Protein AF-A0A9D3VXY5-F1 (afdb_monomer)

Solvent-accessible surface area (backbone atoms only — not comparable to full-atom values): 8780 Å² total; per-residue (Å²): 130,83,57,68,67,58,54,55,49,62,73,69,48,65,95,80,71,69,76,75,46,71,69,52,44,50,51,54,49,51,54,51,51,53,51,51,44,49,52,49,48,66,72,52,64,90,58,60,29,30,44,38,46,46,80,48,68,49,99,87,70,48,41,32,39,38,38,30,45,35,34,65,46,98,86,69,46,81,43,78,40,85,63,51,74,41,82,38,99,53,82,46,25,65,56,49,49,52,49,54,51,48,57,38,49,76,71,70,49,62,67,78,35,35,49,23,36,26,36,52,90,50,81,43,35,76,25,82,76,78,8,30,45,36,51,50,30,72,80,17,85,52,28,44,80,43,82,43,69,88,73,68,124

pLDDT: mean 85.98, std 11.28, range [43.97, 95.81]

InterPro domains:
  IPR025398 ZMYM1-like, RNase-like domain [PF14291] (6-131)

Nearest PDB structures (foldseek):
  8wwc-assembly1_C  TM=3.752E-01  e=7.326E-04  synthetic construct
  4ld0-assembly1_A  TM=5.059E-01  e=2.644E-02  Thermus thermophilus HB8
  8vaj-assembly1_A  TM=3.649E-01  e=6.061E-03  Homo sapiens
  4kre-assembly1_A  TM=4.168E-01  e=3.882E-02  Homo sapiens
  5t7b-assembly1_A  TM=3.994E-01  e=7.365E-02  Homo sapiens

Sequence (153 aa):
SYDEKVEDVLKSAPQNASYTTSAIQKEILQIYASRVCNVICEEFGDRKFNIIVDEARDESKEEQMAIILRFVDKQGHVKERFFDIVHVKDTASLTLNNMIFNVLLQHSFDIQNIRSQGYDGASNMP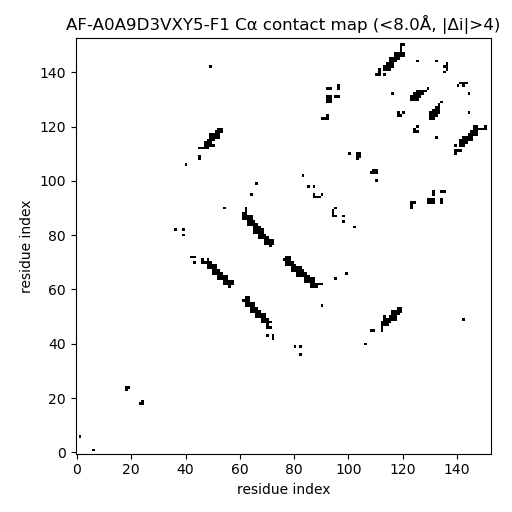GEFNGLQALILNDCRYAYYVHYFAHRL

Structure (mmCIF, N/CA/C/O backbone):
data_AF-A0A9D3VXY5-F1
#
_entry.id   AF-A0A9D3VXY5-F1
#
loop_
_atom_site.group_PDB
_atom_site.id
_atom_site.type_symbol
_atom_site.label_atom_id
_atom_site.label_alt_id
_atom_site.label_comp_id
_atom_site.label_asym_id
_atom_site.label_entity_id
_atom_site.label_seq_id
_atom_site.pdbx_PDB_ins_code
_atom_site.Cartn_x
_atom_site.Cartn_y
_atom_site.Cartn_z
_atom_site.occupancy
_atom_site.B_iso_or_equiv
_atom_site.auth_seq_id
_atom_site.auth_comp_id
_atom_site.auth_asym_id
_atom_site.auth_atom_id
_atom_site.pdbx_PDB_model_num
ATOM 1 N N . SER A 1 1 ? -3.444 -16.837 -27.073 1.00 46.50 1 SER A N 1
ATOM 2 C CA . SER A 1 1 ? -3.400 -15.880 -28.188 1.00 46.50 1 SER A CA 1
ATOM 3 C C . SER A 1 1 ? -2.131 -15.082 -28.020 1.00 46.50 1 SER A C 1
ATOM 5 O O . SER A 1 1 ? -2.059 -14.319 -27.066 1.00 46.50 1 SER A O 1
ATOM 7 N N . TYR A 1 2 ? -1.099 -15.348 -28.819 1.00 52.25 2 TYR A N 1
ATOM 8 C CA . TYR A 1 2 ? 0.025 -14.415 -28.904 1.00 52.25 2 TYR A CA 1
ATOM 9 C C . TYR A 1 2 ? -0.507 -13.152 -29.591 1.00 52.25 2 TYR A C 1
ATOM 11 O O . TYR A 1 2 ? -1.301 -13.253 -30.524 1.00 52.25 2 TYR A O 1
ATOM 19 N N . ASP A 1 3 ? -0.201 -11.989 -29.031 1.00 77.69 3 ASP A N 1
ATOM 20 C CA . ASP A 1 3 ? -0.673 -10.695 -29.522 1.00 77.69 3 ASP A CA 1
ATOM 21 C C . ASP A 1 3 ? -0.038 -10.434 -30.899 1.00 77.69 3 ASP A C 1
ATOM 23 O O . ASP A 1 3 ? 1.188 -10.376 -30.997 1.00 77.69 3 ASP A O 1
ATOM 27 N N . GLU A 1 4 ? -0.845 -10.315 -31.962 1.00 75.56 4 GLU A N 1
ATOM 28 C CA . GLU A 1 4 ? -0.371 -10.084 -33.343 1.00 75.56 4 GLU A CA 1
ATOM 29 C C . GLU A 1 4 ? 0.584 -8.882 -33.420 1.00 75.56 4 GLU A C 1
ATOM 31 O O . GLU A 1 4 ? 1.552 -8.888 -34.179 1.00 75.56 4 GLU A O 1
ATOM 36 N N . LYS A 1 5 ? 0.392 -7.886 -32.543 1.00 74.50 5 LYS A N 1
ATOM 37 C CA . LYS A 1 5 ? 1.274 -6.718 -32.446 1.00 74.50 5 LYS A CA 1
ATOM 38 C C . LYS A 1 5 ? 2.676 -7.070 -31.962 1.00 74.50 5 LYS A C 1
ATOM 40 O O . LYS A 1 5 ? 3.642 -6.460 -32.407 1.00 74.50 5 LYS A O 1
ATOM 45 N N . VAL A 1 6 ? 2.807 -8.034 -31.050 1.00 76.94 6 VAL A N 1
ATOM 46 C CA . VAL A 1 6 ? 4.117 -8.492 -30.563 1.00 76.94 6 VAL A CA 1
ATOM 47 C C . VAL A 1 6 ? 4.850 -9.230 -31.676 1.00 76.94 6 VAL A C 1
ATOM 49 O O . VAL A 1 6 ? 6.053 -9.049 -31.842 1.00 76.94 6 VAL A O 1
ATOM 52 N N . GLU A 1 7 ? 4.131 -10.014 -32.477 1.00 77.25 7 GLU A N 1
ATOM 53 C CA . GLU A 1 7 ? 4.716 -10.726 -33.610 1.00 77.25 7 GLU A CA 1
ATOM 54 C C . GLU A 1 7 ? 5.240 -9.761 -34.687 1.00 77.25 7 GLU A C 1
ATOM 56 O O . GLU A 1 7 ? 6.356 -9.931 -35.180 1.00 77.25 7 GLU A O 1
ATOM 61 N N . ASP A 1 8 ? 4.491 -8.703 -34.998 1.00 82.12 8 ASP A N 1
ATOM 62 C CA . ASP A 1 8 ? 4.906 -7.676 -35.960 1.00 82.12 8 ASP A CA 1
ATOM 63 C C . ASP A 1 8 ? 6.090 -6.830 -35.464 1.00 82.12 8 ASP A C 1
ATOM 65 O O . ASP A 1 8 ? 6.998 -6.500 -36.237 1.00 82.12 8 ASP A O 1
ATOM 69 N N . VAL A 1 9 ? 6.140 -6.522 -34.164 1.00 76.88 9 VAL A N 1
ATOM 70 C CA . VAL A 1 9 ? 7.298 -5.855 -33.546 1.00 76.88 9 VAL A CA 1
ATOM 71 C C . VAL A 1 9 ? 8.533 -6.757 -33.597 1.00 76.88 9 VAL A C 1
ATOM 73 O O . VAL A 1 9 ? 9.612 -6.293 -33.951 1.00 76.88 9 VAL A O 1
ATOM 76 N N . LEU A 1 10 ? 8.394 -8.058 -33.324 1.00 74.56 10 LEU A N 1
ATOM 77 C CA . LEU A 1 10 ? 9.511 -9.006 -33.405 1.00 74.56 10 LEU A CA 1
ATOM 78 C C . LEU A 1 10 ? 10.020 -9.201 -34.840 1.00 74.56 10 LEU A C 1
ATOM 80 O O . LEU A 1 10 ? 11.221 -9.371 -35.037 1.00 74.56 10 LEU A O 1
ATOM 84 N N . LYS A 1 11 ? 9.138 -9.137 -35.846 1.00 80.62 11 LYS A N 1
ATOM 85 C CA . LYS A 1 11 ? 9.520 -9.195 -37.269 1.00 80.62 11 LYS A CA 1
ATOM 86 C C . LYS A 1 11 ? 10.271 -7.947 -37.740 1.00 80.62 11 LYS A C 1
ATOM 88 O O . LYS A 1 11 ? 11.067 -8.041 -38.671 1.00 80.62 11 LYS A O 1
ATOM 93 N N . SER A 1 12 ? 9.998 -6.791 -37.134 1.00 81.69 12 SER A N 1
ATOM 94 C CA . SER A 1 12 ? 10.578 -5.495 -37.516 1.00 81.69 12 SER A CA 1
ATOM 95 C C . SER A 1 12 ? 11.772 -5.066 -36.654 1.00 81.69 12 SER A C 1
ATOM 97 O O . SER A 1 12 ? 12.518 -4.168 -37.051 1.00 81.69 12 SER A O 1
ATOM 99 N N . ALA A 1 13 ? 11.989 -5.707 -35.503 1.00 77.00 13 ALA A N 1
ATOM 100 C CA . ALA A 1 13 ? 13.109 -5.422 -34.618 1.00 77.00 13 ALA A CA 1
ATOM 101 C C . ALA A 1 13 ? 14.462 -5.845 -35.235 1.00 77.00 13 ALA A C 1
ATOM 103 O O . ALA A 1 13 ? 14.552 -6.881 -35.902 1.00 77.00 13 ALA A O 1
ATOM 104 N N . PRO A 1 14 ? 15.551 -5.092 -34.987 1.00 77.81 14 PRO A N 1
ATOM 105 C CA . PRO A 1 14 ? 16.896 -5.522 -35.356 1.00 77.81 14 PRO A CA 1
ATOM 106 C C . PRO A 1 14 ? 17.204 -6.879 -34.714 1.00 77.81 14 PRO A C 1
ATOM 108 O O . PRO A 1 14 ? 17.061 -7.032 -33.502 1.00 77.81 14 PRO A O 1
ATOM 111 N N . GLN A 1 15 ? 17.671 -7.857 -35.495 1.00 74.00 15 GLN A N 1
ATOM 112 C CA . GLN A 1 15 ? 17.955 -9.217 -35.000 1.00 74.00 15 GLN A CA 1
ATOM 113 C C . GLN A 1 15 ? 19.001 -9.264 -33.865 1.00 74.00 15 GLN A C 1
ATOM 115 O O . GLN A 1 15 ? 19.132 -10.276 -33.184 1.00 74.00 15 GLN A O 1
ATOM 120 N N . ASN A 1 16 ? 19.746 -8.175 -33.656 1.00 77.38 16 ASN A N 1
ATOM 121 C CA . ASN A 1 16 ? 20.749 -7.996 -32.609 1.00 77.38 16 ASN A CA 1
ATOM 122 C C . ASN A 1 16 ? 20.284 -7.111 -31.432 1.00 77.38 16 ASN A C 1
ATOM 124 O O . ASN A 1 16 ? 21.109 -6.757 -30.590 1.00 77.38 16 ASN A O 1
ATOM 128 N N . ALA A 1 17 ? 19.009 -6.716 -31.365 1.00 72.44 17 ALA A N 1
ATOM 129 C CA . ALA A 1 17 ? 18.491 -5.916 -30.259 1.00 72.44 17 ALA A CA 1
ATOM 130 C C . ALA A 1 17 ? 18.494 -6.729 -28.952 1.00 72.44 17 ALA A C 1
ATOM 132 O O . ALA A 1 17 ? 17.741 -7.692 -28.803 1.00 72.44 17 ALA A O 1
ATOM 133 N N . SER A 1 18 ? 19.325 -6.332 -27.982 1.00 71.44 18 SER A N 1
ATOM 134 C CA . SER A 1 18 ? 19.309 -6.903 -26.636 1.00 71.44 18 SER A CA 1
ATOM 135 C C . SER A 1 18 ? 18.592 -5.958 -25.667 1.00 71.44 18 SER A C 1
ATOM 137 O O . SER A 1 18 ? 19.091 -4.906 -25.273 1.00 71.44 18 SER A O 1
ATOM 139 N N . TYR A 1 19 ? 17.392 -6.346 -25.236 1.00 80.19 19 TYR A N 1
ATOM 140 C CA . TYR A 1 19 ? 16.603 -5.638 -24.214 1.00 80.19 19 TYR A CA 1
ATOM 141 C C . TYR A 1 19 ? 17.137 -5.892 -22.789 1.00 80.19 19 TYR A C 1
ATOM 143 O O . TYR A 1 19 ? 16.387 -5.977 -21.821 1.00 80.19 19 TYR A O 1
ATOM 151 N N . THR A 1 20 ? 18.450 -6.086 -22.660 1.00 86.06 20 THR A N 1
ATOM 152 C CA . THR A 1 20 ? 19.115 -6.578 -21.445 1.00 86.06 20 THR A CA 1
ATOM 153 C C . THR A 1 20 ? 19.843 -5.483 -20.678 1.00 86.06 20 THR A C 1
ATOM 155 O O . THR A 1 20 ? 20.472 -5.760 -19.661 1.00 86.06 20 THR A O 1
ATOM 158 N N . THR A 1 21 ? 19.815 -4.239 -21.160 1.00 90.75 21 THR A N 1
ATOM 159 C CA . THR A 1 21 ? 20.391 -3.120 -20.411 1.00 90.75 21 THR A CA 1
ATOM 160 C C . THR A 1 21 ? 19.532 -2.826 -19.182 1.00 90.75 21 THR A C 1
ATOM 162 O O . THR A 1 21 ? 18.309 -2.976 -19.212 1.00 90.75 21 THR A O 1
ATOM 165 N N . SER A 1 22 ? 20.161 -2.363 -18.099 1.00 91.31 22 SER A N 1
ATOM 166 C CA . SER A 1 22 ? 19.444 -2.053 -16.853 1.00 91.31 22 SER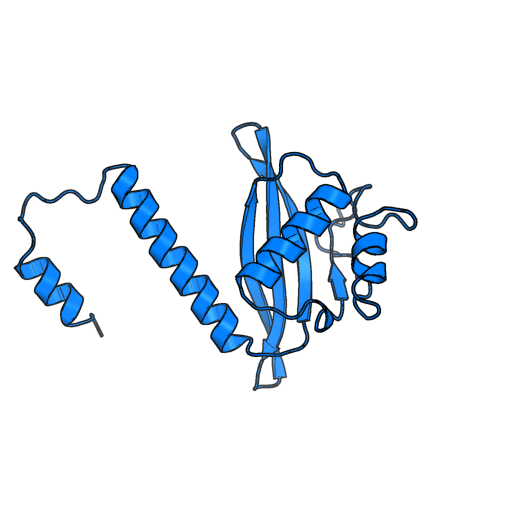 A CA 1
ATOM 167 C C . SER A 1 22 ? 18.314 -1.037 -17.061 1.00 91.31 22 SER A C 1
ATOM 169 O O . SER A 1 22 ? 17.255 -1.171 -16.457 1.00 91.31 22 SER A O 1
ATOM 171 N N . ALA A 1 23 ? 18.514 -0.045 -17.934 1.00 92.31 23 ALA A N 1
ATOM 172 C CA . ALA A 1 23 ? 17.498 0.961 -18.236 1.00 92.31 23 ALA A CA 1
ATOM 173 C C . ALA A 1 23 ? 16.247 0.338 -18.875 1.00 92.31 23 ALA A C 1
ATOM 175 O O . ALA A 1 23 ? 15.144 0.546 -18.379 1.00 92.31 23 ALA A O 1
ATOM 176 N N . ILE A 1 24 ? 16.432 -0.488 -19.909 1.00 90.00 24 ILE A N 1
ATOM 177 C CA . ILE A 1 24 ? 15.327 -1.146 -20.619 1.00 90.00 24 ILE A CA 1
ATOM 178 C C . ILE A 1 24 ? 14.601 -2.133 -19.699 1.00 90.00 24 ILE A C 1
ATOM 180 O O . ILE A 1 24 ? 13.375 -2.172 -19.672 1.00 90.00 24 ILE A O 1
ATOM 184 N N . GLN A 1 25 ? 15.335 -2.913 -18.902 1.00 91.19 25 GLN A N 1
ATOM 185 C CA . GLN A 1 25 ? 14.718 -3.859 -17.968 1.00 91.19 25 GLN A CA 1
ATOM 186 C C . GLN A 1 25 ? 13.875 -3.154 -16.901 1.00 91.19 25 GLN A C 1
ATOM 188 O O . GLN A 1 25 ? 12.790 -3.631 -16.569 1.00 91.19 25 GLN A O 1
ATOM 193 N N . LYS A 1 26 ? 14.340 -2.006 -16.391 1.00 92.00 26 LYS A N 1
ATOM 194 C CA . LYS A 1 26 ? 13.571 -1.183 -15.448 1.00 92.00 26 LYS A CA 1
ATOM 195 C C . LYS A 1 26 ? 12.311 -0.612 -16.091 1.00 92.00 26 LYS A C 1
ATOM 197 O O . LYS A 1 26 ? 11.260 -0.652 -15.463 1.00 92.00 26 LYS A O 1
ATOM 202 N N . GLU A 1 27 ? 12.395 -0.134 -17.328 1.00 93.50 27 GLU A N 1
ATOM 203 C CA . GLU A 1 27 ? 11.233 0.365 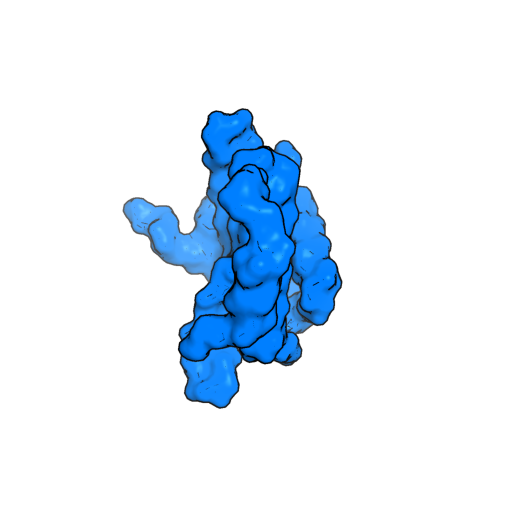-18.071 1.00 93.50 27 GLU A CA 1
ATOM 204 C C . GLU A 1 27 ? 10.191 -0.741 -18.291 1.00 93.50 27 GLU A C 1
ATOM 206 O O . GLU A 1 27 ? 9.015 -0.565 -17.976 1.00 93.50 27 GLU A O 1
ATOM 211 N N . ILE A 1 28 ? 10.624 -1.921 -18.743 1.00 91.44 28 ILE A N 1
ATOM 212 C CA . ILE A 1 28 ? 9.745 -3.085 -18.910 1.00 91.44 28 ILE A CA 1
ATOM 213 C C . ILE A 1 28 ? 9.079 -3.449 -17.578 1.00 91.44 28 ILE A C 1
ATOM 215 O O . ILE A 1 28 ? 7.867 -3.665 -17.533 1.00 91.44 28 ILE A O 1
ATOM 219 N N . LEU A 1 29 ? 9.847 -3.485 -16.485 1.00 90.88 29 LEU A N 1
ATOM 220 C CA . LEU A 1 29 ? 9.317 -3.776 -15.156 1.00 90.88 29 LEU A CA 1
ATOM 221 C C . LEU A 1 29 ? 8.268 -2.742 -14.723 1.00 90.88 29 LEU A C 1
ATOM 223 O O . LEU A 1 29 ? 7.221 -3.128 -14.212 1.00 90.88 29 LEU A O 1
ATOM 227 N N . GLN A 1 30 ? 8.507 -1.453 -14.974 1.00 91.00 30 GLN A N 1
ATOM 228 C CA . GLN A 1 30 ? 7.549 -0.381 -14.683 1.00 91.00 30 GLN A CA 1
ATOM 229 C C . GLN A 1 30 ? 6.255 -0.527 -15.491 1.00 91.00 30 GLN A C 1
ATOM 231 O O . GLN A 1 30 ? 5.169 -0.351 -14.938 1.00 91.00 30 GLN A O 1
ATOM 236 N N . ILE A 1 31 ? 6.346 -0.899 -16.771 1.00 92.75 31 ILE A N 1
ATOM 237 C CA . ILE A 1 31 ? 5.171 -1.162 -17.616 1.00 92.75 31 ILE A CA 1
ATOM 238 C C . ILE A 1 31 ? 4.359 -2.331 -17.047 1.00 92.75 31 ILE A C 1
ATOM 240 O O . ILE A 1 31 ? 3.137 -2.226 -16.920 1.00 92.75 31 ILE A O 1
ATOM 244 N N . TYR A 1 32 ? 5.020 -3.428 -16.666 1.00 91.62 32 TYR A N 1
ATOM 245 C CA . TYR A 1 32 ? 4.342 -4.571 -16.053 1.00 91.62 32 TYR A CA 1
ATOM 246 C C . TYR A 1 32 ? 3.710 -4.214 -14.709 1.00 91.62 32 TYR A C 1
ATOM 248 O O . TYR A 1 32 ? 2.543 -4.539 -14.500 1.00 91.62 32 TYR A O 1
ATOM 256 N N . ALA A 1 33 ? 4.435 -3.516 -13.832 1.00 89.81 33 ALA A N 1
ATOM 257 C CA . ALA A 1 33 ? 3.921 -3.068 -12.542 1.00 89.81 33 ALA A CA 1
ATOM 258 C C . ALA A 1 33 ? 2.672 -2.195 -12.725 1.00 89.81 33 ALA A C 1
ATOM 260 O O . ALA A 1 33 ? 1.614 -2.511 -12.189 1.00 89.81 33 ALA A O 1
ATOM 261 N N . SER A 1 34 ? 2.745 -1.179 -13.594 1.00 90.50 34 SER A N 1
ATOM 262 C CA . SER A 1 34 ? 1.598 -0.328 -13.927 1.00 90.50 34 SER A CA 1
ATOM 263 C C . SER A 1 34 ? 0.419 -1.139 -14.469 1.00 90.50 34 SER A C 1
ATOM 265 O O . SER A 1 34 ? -0.726 -0.922 -14.068 1.00 90.50 34 SER A O 1
ATOM 267 N N . ARG A 1 35 ? 0.673 -2.119 -15.348 1.00 92.50 35 ARG A N 1
ATOM 268 C CA . ARG A 1 35 ? -0.385 -2.969 -15.902 1.00 92.50 35 ARG A CA 1
ATOM 269 C C . ARG A 1 35 ? -1.051 -3.830 -14.832 1.00 92.50 35 ARG A C 1
ATOM 271 O O . ARG A 1 35 ? -2.274 -3.941 -14.850 1.00 92.50 35 ARG A O 1
ATOM 278 N N . VAL A 1 36 ? -0.276 -4.415 -13.922 1.00 91.88 36 VAL A N 1
ATOM 279 C CA . VAL A 1 36 ? -0.796 -5.203 -12.797 1.00 91.88 36 VAL A CA 1
ATOM 280 C C . VAL A 1 36 ? -1.646 -4.324 -11.882 1.00 91.88 36 VAL A C 1
ATOM 282 O O . VAL A 1 36 ? -2.789 -4.690 -11.609 1.00 91.88 36 VAL A O 1
ATOM 285 N N . CYS A 1 37 ? -1.155 -3.143 -11.493 1.00 91.12 37 CYS A N 1
ATOM 286 C CA . CYS A 1 37 ? -1.918 -2.206 -10.666 1.00 91.12 37 CYS A CA 1
ATOM 287 C C . CYS A 1 37 ? -3.233 -1.803 -11.339 1.00 91.12 37 CYS A C 1
ATOM 289 O O . CYS A 1 37 ? -4.280 -1.857 -10.704 1.00 91.12 37 CYS A O 1
ATOM 291 N N . ASN A 1 38 ? -3.216 -1.491 -12.639 1.00 91.75 38 ASN A N 1
ATOM 292 C CA . ASN A 1 38 ? -4.430 -1.141 -13.380 1.00 91.75 38 ASN A CA 1
ATOM 293 C C . ASN A 1 38 ? -5.456 -2.282 -13.389 1.00 91.75 38 ASN A C 1
ATOM 295 O O . ASN A 1 38 ? -6.636 -2.038 -13.160 1.00 91.75 38 ASN A O 1
ATOM 299 N N . VAL A 1 39 ? -5.017 -3.530 -13.592 1.00 92.88 39 VAL A N 1
ATOM 300 C CA . VAL A 1 39 ? -5.910 -4.700 -13.528 1.00 92.88 39 VAL A CA 1
ATOM 301 C C . VAL A 1 39 ? -6.505 -4.864 -12.127 1.00 92.88 39 VAL A C 1
ATOM 303 O O . VAL A 1 39 ? -7.693 -5.155 -12.001 1.00 92.88 39 VAL A O 1
ATOM 306 N N . ILE A 1 40 ? -5.712 -4.642 -11.073 1.00 92.38 40 ILE A N 1
ATOM 307 C CA . ILE A 1 40 ? -6.206 -4.669 -9.691 1.00 92.38 40 ILE A CA 1
ATOM 308 C C . ILE A 1 40 ? -7.238 -3.558 -9.469 1.00 92.38 40 ILE A C 1
ATOM 310 O O . ILE A 1 40 ? -8.304 -3.838 -8.925 1.00 92.38 40 ILE A O 1
ATOM 314 N N . CYS A 1 41 ? -6.972 -2.329 -9.922 1.00 91.25 41 CYS A N 1
ATOM 315 C CA . CYS A 1 41 ? -7.911 -1.209 -9.822 1.00 91.25 41 CYS A CA 1
ATOM 316 C C . CYS A 1 41 ? -9.218 -1.481 -10.585 1.00 91.25 41 CYS A C 1
ATOM 318 O O . CYS A 1 41 ? -10.297 -1.204 -10.069 1.00 91.25 41 CYS A O 1
ATOM 320 N N . GLU A 1 42 ? -9.150 -2.065 -11.785 1.00 91.00 42 GLU A N 1
ATOM 321 C CA . GLU A 1 42 ? -10.326 -2.455 -12.577 1.00 91.00 42 GLU A CA 1
ATOM 322 C C . GLU A 1 42 ? -11.147 -3.562 -11.888 1.00 91.00 42 GLU A C 1
ATOM 324 O O . GLU A 1 42 ? -12.382 -3.503 -11.854 1.00 91.00 42 GLU A O 1
ATOM 329 N N . GLU A 1 43 ? -10.481 -4.569 -11.312 1.00 90.25 43 GLU A N 1
ATOM 330 C CA . GLU A 1 43 ? -11.126 -5.628 -10.525 1.00 90.25 43 GLU A CA 1
ATOM 331 C C . GLU A 1 43 ? -11.808 -5.038 -9.280 1.00 90.25 43 GLU A C 1
ATOM 333 O O . GLU A 1 43 ? -12.969 -5.355 -8.979 1.00 90.25 43 GLU A O 1
ATOM 338 N N . PHE A 1 44 ? -11.104 -4.137 -8.595 1.00 86.69 44 PHE A N 1
ATOM 339 C CA . PHE A 1 44 ? -11.515 -3.493 -7.357 1.00 86.69 44 PHE A CA 1
ATOM 340 C C . PHE A 1 44 ? -12.652 -2.477 -7.535 1.00 86.69 44 PHE A C 1
ATOM 342 O O . PHE A 1 44 ? -13.592 -2.499 -6.737 1.00 86.69 44 PHE A O 1
ATOM 349 N N . GLY A 1 45 ? -12.640 -1.648 -8.579 1.00 87.00 45 GLY A N 1
ATOM 350 C CA . GLY A 1 45 ? -13.638 -0.602 -8.814 1.00 87.00 45 GLY A CA 1
ATOM 351 C C . GLY A 1 45 ? -13.675 0.451 -7.700 1.00 87.00 45 GLY A C 1
ATOM 352 O O . GLY A 1 45 ? -12.675 1.095 -7.429 1.00 87.00 45 GLY A O 1
ATOM 353 N N . ASP A 1 46 ? -14.835 0.621 -7.062 1.00 87.19 46 ASP A N 1
ATOM 354 C CA . ASP A 1 46 ? -15.048 1.574 -5.955 1.00 87.19 46 ASP A CA 1
ATOM 355 C C . ASP A 1 46 ? -15.555 0.850 -4.693 1.00 87.19 46 ASP A C 1
ATOM 357 O O . ASP A 1 46 ? -16.549 1.201 -4.054 1.00 87.19 46 ASP A O 1
ATOM 361 N N . ARG A 1 47 ? -14.954 -0.310 -4.411 1.00 91.50 47 ARG A N 1
ATOM 362 C CA . ARG A 1 47 ? -15.394 -1.191 -3.326 1.00 91.50 47 ARG A CA 1
ATOM 363 C C . ARG A 1 47 ? -14.844 -0.738 -1.983 1.00 91.50 47 ARG A C 1
ATOM 365 O O . ARG A 1 47 ? -13.900 0.024 -1.867 1.00 91.50 47 ARG A O 1
ATOM 372 N N . LYS A 1 48 ? -15.422 -1.285 -0.923 1.00 94.94 48 LYS A N 1
ATOM 373 C CA . LYS A 1 48 ? -14.853 -1.196 0.421 1.00 94.94 48 LYS A CA 1
ATOM 374 C C . LYS A 1 48 ? -13.762 -2.252 0.588 1.00 94.94 48 LYS A C 1
ATOM 376 O O . LYS A 1 48 ? -13.931 -3.371 0.100 1.00 94.94 48 LYS A O 1
ATOM 381 N N . PHE A 1 49 ? -12.682 -1.922 1.289 1.00 95.44 49 PHE A N 1
ATOM 382 C CA . PHE A 1 49 ? -11.526 -2.814 1.419 1.00 95.44 49 PHE A CA 1
ATOM 383 C C . PHE A 1 49 ? -10.852 -2.747 2.782 1.00 95.44 49 PHE A C 1
ATOM 385 O O . PHE A 1 49 ? -11.028 -1.808 3.552 1.00 95.44 49 PHE A O 1
ATOM 392 N N . ASN A 1 50 ? -10.069 -3.780 3.056 1.00 95.12 50 ASN A N 1
ATOM 393 C CA . ASN A 1 50 ? -9.091 -3.838 4.121 1.00 95.12 50 ASN A CA 1
ATOM 394 C C . ASN A 1 50 ? -7.695 -3.603 3.538 1.00 95.12 50 ASN A C 1
ATOM 396 O O . ASN A 1 50 ? -7.375 -4.168 2.488 1.00 95.12 50 ASN A O 1
ATOM 400 N N . ILE A 1 51 ? -6.869 -2.837 4.242 1.00 95.38 51 ILE A N 1
ATOM 401 C CA . ILE A 1 51 ? -5.436 -2.748 3.954 1.00 95.38 51 ILE A CA 1
ATOM 402 C C . ILE A 1 51 ? -4.683 -3.721 4.859 1.00 95.38 51 ILE A C 1
ATOM 404 O O . ILE A 1 51 ? -4.995 -3.843 6.043 1.00 95.38 51 ILE A O 1
ATOM 408 N N . ILE A 1 52 ? -3.720 -4.440 4.297 1.00 93.62 52 ILE A N 1
ATOM 409 C CA . ILE A 1 52 ? -2.742 -5.217 5.056 1.00 93.62 52 ILE A CA 1
ATOM 410 C C . ILE A 1 52 ? -1.383 -4.638 4.706 1.00 93.62 52 ILE A C 1
ATOM 412 O O . ILE A 1 52 ? -1.076 -4.482 3.523 1.00 93.62 52 ILE A O 1
ATOM 416 N N . VAL A 1 53 ? -0.612 -4.288 5.725 1.00 91.88 53 VAL A N 1
ATOM 417 C CA . VAL A 1 53 ? 0.701 -3.677 5.552 1.00 91.88 53 VAL A CA 1
ATOM 418 C C . VAL A 1 53 ? 1.725 -4.495 6.314 1.00 91.88 53 VAL A C 1
ATOM 420 O O . VAL A 1 53 ? 1.483 -4.865 7.463 1.00 91.88 53 VAL A O 1
ATOM 423 N N . ASP A 1 54 ? 2.835 -4.777 5.644 1.00 89.50 54 ASP A N 1
ATOM 424 C CA . ASP A 1 54 ? 3.966 -5.513 6.197 1.00 89.50 54 ASP A CA 1
ATOM 425 C C . ASP A 1 54 ? 5.252 -4.720 5.970 1.00 89.50 54 ASP A C 1
ATOM 427 O O . ASP A 1 54 ? 5.449 -4.132 4.900 1.00 89.50 54 ASP A O 1
ATOM 431 N N . GLU A 1 55 ? 6.105 -4.686 6.986 1.00 89.19 55 GLU A N 1
ATOM 432 C CA . GLU A 1 55 ? 7.388 -3.992 6.959 1.00 89.19 55 GLU A CA 1
ATOM 433 C C . GLU A 1 55 ? 8.509 -5.017 6.830 1.00 89.19 55 GLU A C 1
ATOM 435 O O . GLU A 1 55 ? 8.561 -6.016 7.545 1.00 89.19 55 GLU A O 1
ATOM 440 N N . ALA A 1 56 ? 9.445 -4.758 5.928 1.00 86.06 56 ALA A N 1
ATOM 441 C CA . ALA A 1 56 ? 10.615 -5.598 5.755 1.00 86.06 56 ALA A CA 1
ATOM 442 C C . ALA A 1 56 ? 11.838 -4.741 5.465 1.00 86.06 56 ALA A C 1
ATOM 444 O O . ALA A 1 56 ? 11.740 -3.610 4.999 1.00 86.06 56 ALA A O 1
ATOM 445 N N . ARG A 1 57 ? 13.012 -5.320 5.695 1.00 85.94 57 ARG A N 1
ATOM 446 C CA . ARG A 1 57 ? 14.285 -4.690 5.373 1.00 85.94 57 ARG A CA 1
ATOM 447 C C . ARG A 1 57 ? 14.938 -5.424 4.214 1.00 85.94 57 ARG A C 1
ATOM 449 O O . ARG A 1 57 ? 15.043 -6.650 4.252 1.00 85.94 57 ARG A O 1
ATOM 456 N N . ASP A 1 58 ? 15.370 -4.690 3.197 1.00 83.44 58 ASP A N 1
ATOM 457 C CA . ASP A 1 58 ? 15.982 -5.284 2.010 1.00 83.44 58 ASP A CA 1
ATOM 458 C 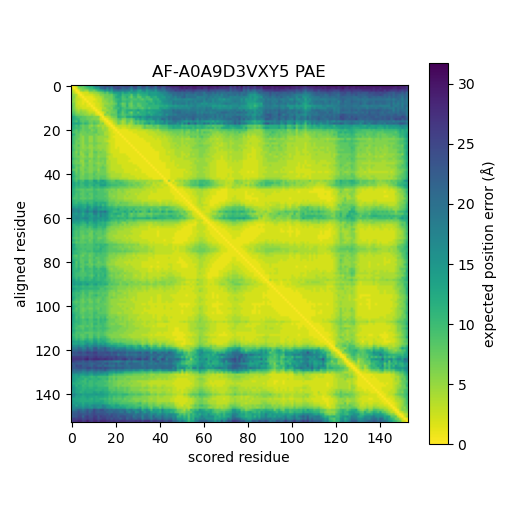C . ASP A 1 58 ? 17.469 -5.643 2.209 1.00 83.44 58 ASP A C 1
ATOM 460 O O . ASP A 1 58 ? 18.071 -5.391 3.259 1.00 83.44 58 ASP A O 1
ATOM 464 N N . GLU A 1 59 ? 18.090 -6.243 1.187 1.00 80.25 59 GLU A N 1
ATOM 465 C CA . GLU A 1 59 ? 19.510 -6.632 1.220 1.00 80.25 59 GLU A CA 1
ATOM 466 C C . GLU A 1 59 ? 20.459 -5.433 1.390 1.00 80.25 59 GLU A C 1
ATOM 468 O O . GLU A 1 59 ? 21.555 -5.577 1.940 1.00 80.25 59 GLU A O 1
ATOM 473 N N . SER A 1 60 ? 20.028 -4.244 0.955 1.00 83.88 60 SER A N 1
ATOM 474 C CA . SER A 1 60 ? 20.765 -2.985 1.107 1.00 83.88 60 SER A CA 1
ATOM 475 C C . SER A 1 60 ? 20.562 -2.346 2.47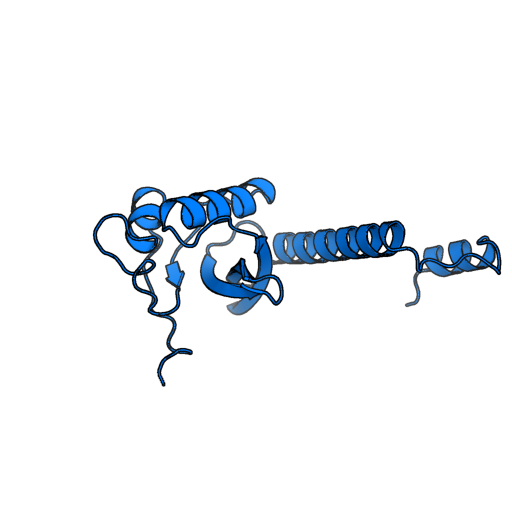7 1.00 83.88 60 SER A C 1
ATOM 477 O O . SER A 1 60 ? 21.192 -1.331 2.768 1.00 83.88 60 SER A O 1
ATOM 479 N N . LYS A 1 61 ? 19.771 -2.986 3.349 1.00 84.88 61 LYS A N 1
ATOM 480 C CA . LYS A 1 61 ? 19.405 -2.518 4.684 1.00 84.88 61 LYS A CA 1
ATOM 481 C C . LYS A 1 61 ? 18.487 -1.293 4.672 1.00 84.88 61 LYS A C 1
ATOM 483 O O . LYS A 1 61 ? 18.430 -0.594 5.691 1.00 84.88 61 LYS A O 1
ATOM 488 N N . GLU A 1 62 ? 17.763 -1.080 3.586 1.00 87.25 62 GLU A N 1
ATOM 489 C CA . GLU A 1 62 ? 16.733 -0.055 3.468 1.00 87.25 62 GLU A CA 1
ATOM 490 C C . GLU A 1 62 ? 15.378 -0.626 3.904 1.00 87.25 62 GLU A C 1
ATOM 492 O O . GLU A 1 62 ? 15.095 -1.812 3.709 1.00 87.25 62 GLU A O 1
ATOM 497 N N . GLU A 1 63 ? 14.551 0.209 4.530 1.00 90.44 63 GLU A N 1
ATOM 498 C CA . GLU A 1 63 ? 13.220 -0.190 4.988 1.00 90.44 63 GLU A CA 1
ATOM 499 C C . GLU A 1 63 ? 12.232 -0.167 3.810 1.00 90.44 63 GLU A C 1
ATOM 501 O O . GLU A 1 63 ? 12.223 0.744 2.973 1.00 90.44 63 GLU A O 1
ATOM 506 N N . GLN A 1 64 ? 11.373 -1.177 3.740 1.00 92.44 64 GLN A N 1
ATOM 507 C CA . GLN A 1 64 ? 10.349 -1.338 2.718 1.00 92.44 64 GLN A CA 1
ATO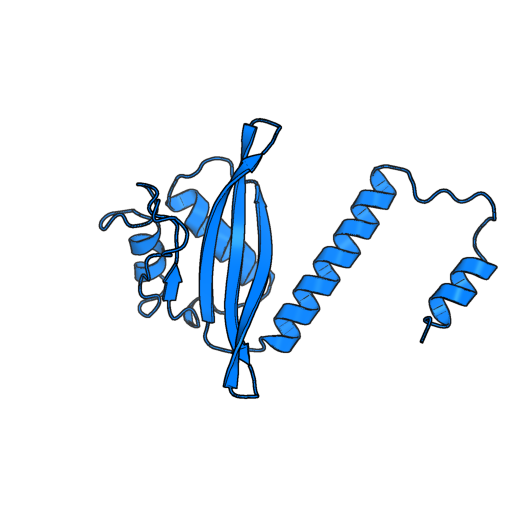M 508 C C . GLN A 1 64 ? 9.005 -1.662 3.360 1.00 92.44 64 GLN A C 1
ATOM 510 O O . GLN A 1 64 ? 8.923 -2.290 4.413 1.00 92.44 64 GLN A O 1
ATOM 515 N N . MET A 1 65 ? 7.939 -1.241 2.689 1.00 92.81 65 MET A N 1
ATOM 516 C CA . MET A 1 65 ? 6.566 -1.445 3.119 1.00 92.81 65 MET A CA 1
ATOM 517 C C . MET A 1 65 ? 5.771 -2.082 1.982 1.00 92.81 65 MET A C 1
ATOM 519 O O . MET A 1 65 ? 5.584 -1.471 0.928 1.00 92.81 65 MET A O 1
ATOM 523 N N . ALA A 1 66 ? 5.298 -3.305 2.198 1.00 93.44 66 ALA A N 1
ATOM 524 C CA . ALA A 1 66 ? 4.394 -3.992 1.290 1.00 93.44 66 ALA A CA 1
ATOM 525 C C . ALA A 1 66 ? 2.943 -3.618 1.612 1.00 93.44 66 ALA A C 1
ATOM 527 O O . ALA A 1 66 ? 2.527 -3.643 2.768 1.00 93.44 66 ALA A O 1
ATOM 528 N N . ILE A 1 67 ? 2.160 -3.305 0.580 1.00 94.31 67 ILE A N 1
ATOM 529 C CA . ILE A 1 67 ? 0.738 -2.978 0.691 1.00 94.31 67 ILE A CA 1
ATOM 530 C C . ILE A 1 67 ? -0.063 -4.059 -0.028 1.00 94.31 67 ILE A C 1
ATOM 532 O O . ILE A 1 67 ? 0.094 -4.285 -1.230 1.00 94.31 67 ILE A O 1
ATOM 536 N N . ILE A 1 68 ? -0.966 -4.707 0.700 1.00 94.94 68 ILE A N 1
ATOM 537 C CA . ILE A 1 68 ? -1.913 -5.681 0.165 1.00 94.94 68 ILE A CA 1
ATOM 538 C C . ILE A 1 68 ? -3.335 -5.156 0.362 1.00 94.94 68 ILE A C 1
ATOM 540 O O . ILE A 1 68 ? -3.736 -4.759 1.457 1.00 94.94 68 ILE A O 1
ATOM 544 N N . LEU A 1 69 ? -4.128 -5.199 -0.707 1.00 95.31 69 LEU A N 1
ATOM 545 C CA . LEU A 1 69 ? -5.549 -4.874 -0.678 1.00 95.31 69 LEU A CA 1
ATOM 546 C C . LEU A 1 69 ? -6.366 -6.154 -0.550 1.00 95.31 69 LEU A C 1
ATOM 548 O O . LEU A 1 69 ? -6.241 -7.073 -1.363 1.00 95.31 69 LEU A O 1
ATOM 552 N N . ARG A 1 70 ? -7.245 -6.196 0.451 1.00 95.38 70 ARG A N 1
ATOM 553 C CA . ARG A 1 70 ? -8.190 -7.292 0.662 1.00 95.38 70 ARG A CA 1
ATOM 554 C C . ARG A 1 70 ? -9.619 -6.797 0.499 1.00 95.38 70 ARG A C 1
ATOM 556 O O . ARG A 1 70 ? -10.068 -5.925 1.238 1.00 95.38 70 ARG A O 1
ATOM 563 N N . PHE A 1 71 ? -10.356 -7.366 -0.446 1.00 94.75 71 PHE A N 1
ATOM 564 C CA . PHE A 1 71 ? -11.721 -6.947 -0.771 1.00 94.75 71 PHE A CA 1
ATOM 565 C C . PHE A 1 71 ? -12.591 -8.133 -1.192 1.00 94.75 71 PHE A C 1
ATOM 567 O O . PHE A 1 71 ? -12.105 -9.248 -1.367 1.00 94.75 71 PHE A O 1
ATOM 574 N N . VAL A 1 72 ? -13.895 -7.899 -1.329 1.00 93.88 72 VAL A N 1
ATOM 575 C CA . VAL A 1 72 ? -14.855 -8.898 -1.815 1.00 93.88 72 VAL A CA 1
ATOM 576 C C . VAL A 1 72 ? -15.184 -8.596 -3.275 1.00 93.88 72 VAL A C 1
ATOM 578 O O . VAL A 1 72 ? -15.587 -7.478 -3.594 1.00 93.88 72 VAL A O 1
ATOM 581 N N . ASP A 1 73 ? -14.992 -9.566 -4.168 1.00 91.62 73 ASP A N 1
ATOM 582 C CA . ASP A 1 73 ? -15.277 -9.411 -5.596 1.00 91.62 73 ASP A CA 1
ATOM 583 C C . ASP A 1 73 ? -16.791 -9.381 -5.901 1.00 91.62 73 ASP A C 1
ATOM 585 O O . ASP A 1 73 ? -17.646 -9.501 -5.020 1.00 91.62 73 ASP A O 1
ATOM 589 N N . LYS A 1 74 ? -17.151 -9.200 -7.180 1.00 89.12 74 LYS A N 1
ATOM 590 C CA . LYS A 1 74 ? -18.560 -9.173 -7.629 1.00 89.12 74 LYS A CA 1
ATOM 591 C C . LYS A 1 74 ? -19.302 -10.485 -7.363 1.00 89.12 74 LYS A C 1
ATOM 593 O O . LYS A 1 74 ? -20.528 -10.490 -7.361 1.00 89.12 74 LYS A O 1
ATOM 598 N N . GLN A 1 75 ? -18.573 -11.581 -7.192 1.00 92.88 75 GLN A N 1
ATOM 599 C CA . GLN A 1 75 ? -19.099 -12.917 -6.960 1.00 92.88 75 GLN A CA 1
ATOM 600 C C . GLN A 1 75 ? -19.194 -13.243 -5.462 1.00 92.88 75 GLN A C 1
ATOM 602 O O . GLN A 1 75 ? -19.664 -14.319 -5.108 1.00 92.88 75 GLN A O 1
ATOM 607 N N . GLY A 1 76 ? -18.794 -12.318 -4.584 1.00 92.56 76 GLY A N 1
ATOM 608 C CA . GLY A 1 76 ? -18.822 -12.519 -3.139 1.00 92.56 76 GLY A CA 1
ATOM 609 C C . GLY A 1 76 ? -17.589 -13.238 -2.588 1.00 92.56 76 GLY A C 1
ATOM 610 O O . GLY A 1 76 ? -17.586 -13.601 -1.414 1.00 92.56 76 GLY A O 1
ATOM 611 N N . HIS A 1 77 ? -16.536 -13.441 -3.386 1.00 94.25 77 HIS A N 1
ATOM 612 C CA . HIS A 1 77 ? -15.309 -14.072 -2.910 1.00 94.25 77 HIS A CA 1
ATOM 613 C C . HIS A 1 77 ? -14.336 -13.045 -2.349 1.00 94.25 77 HIS A C 1
ATOM 615 O O . HIS A 1 77 ? -14.116 -11.982 -2.927 1.00 94.25 77 HIS A O 1
ATOM 621 N N . VAL A 1 78 ? -13.684 -13.406 -1.248 1.00 94.12 78 VAL A N 1
ATOM 622 C CA . VAL A 1 78 ? -12.560 -12.636 -0.720 1.00 94.12 78 VAL A CA 1
ATOM 623 C C . VAL A 1 78 ? -11.373 -12.766 -1.675 1.00 94.12 78 VAL A C 1
ATOM 625 O O . VAL A 1 78 ? -10.974 -13.873 -2.042 1.00 94.12 78 VAL A O 1
ATOM 628 N N . LYS A 1 79 ? -10.805 -11.628 -2.064 1.00 94.88 79 LYS A N 1
ATOM 629 C CA . LYS A 1 79 ? -9.581 -11.510 -2.852 1.00 94.88 79 LYS A CA 1
ATOM 630 C C . LYS A 1 79 ? -8.547 -10.731 -2.063 1.00 94.88 79 LYS A C 1
ATOM 632 O O . LYS A 1 79 ? -8.876 -9.752 -1.399 1.00 94.88 79 LYS A O 1
ATOM 637 N N . GLU A 1 80 ? -7.304 -11.164 -2.192 1.00 95.19 80 GLU A N 1
ATOM 638 C CA . GLU A 1 80 ? -6.124 -10.452 -1.719 1.00 95.19 80 GLU A CA 1
ATOM 639 C C . GLU A 1 80 ? -5.242 -10.161 -2.933 1.00 95.19 80 GLU A C 1
ATOM 641 O O . GLU A 1 80 ? -5.032 -11.024 -3.799 1.00 95.19 80 GLU A O 1
ATOM 646 N N . ARG A 1 81 ? -4.804 -8.909 -3.042 1.00 95.25 81 ARG A N 1
ATOM 647 C CA . ARG A 1 81 ? -3.967 -8.413 -4.130 1.00 95.25 81 ARG A CA 1
ATOM 648 C C . ARG A 1 81 ? -2.792 -7.670 -3.533 1.00 95.25 81 ARG A C 1
ATOM 650 O O . ARG A 1 81 ? -2.984 -6.641 -2.891 1.00 95.25 81 ARG A O 1
ATOM 657 N N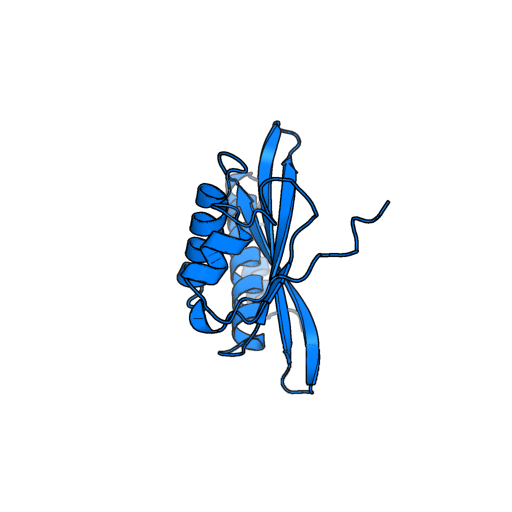 . PHE A 1 82 ? -1.594 -8.199 -3.754 1.00 93.81 82 PHE A N 1
ATOM 658 C CA . PHE A 1 82 ? -0.380 -7.417 -3.575 1.00 93.81 82 PHE A CA 1
ATOM 659 C C . PHE A 1 82 ? -0.466 -6.210 -4.505 1.00 93.81 82 PHE A C 1
ATOM 661 O O . PHE A 1 82 ? -0.675 -6.379 -5.708 1.00 93.81 82 PHE A O 1
ATOM 668 N N . PHE A 1 83 ? -0.397 -5.020 -3.925 1.00 94.31 83 PHE A N 1
ATOM 669 C CA . PHE A 1 83 ? -0.659 -3.781 -4.633 1.00 94.31 83 PHE A CA 1
ATOM 670 C C . PHE A 1 83 ? 0.624 -3.019 -4.914 1.00 94.31 83 PHE A C 1
ATOM 672 O O . PHE A 1 83 ? 0.845 -2.627 -6.055 1.00 94.31 83 PHE A O 1
ATOM 679 N N . ASP A 1 84 ? 1.475 -2.857 -3.902 1.00 93.25 84 ASP A N 1
ATOM 680 C CA . ASP A 1 84 ? 2.744 -2.161 -4.076 1.00 93.25 84 ASP A CA 1
ATOM 681 C C . ASP A 1 84 ? 3.780 -2.567 -3.020 1.00 93.25 84 ASP A C 1
ATOM 683 O O . ASP A 1 84 ? 3.433 -3.078 -1.951 1.00 93.25 84 ASP A O 1
ATOM 687 N N . ILE A 1 85 ? 5.049 -2.303 -3.326 1.00 92.12 85 ILE A N 1
ATOM 688 C CA . ILE A 1 85 ? 6.159 -2.307 -2.376 1.00 92.12 85 ILE A CA 1
ATOM 689 C C . ILE A 1 85 ? 6.899 -0.979 -2.464 1.00 92.12 85 ILE A C 1
ATOM 691 O O . ILE A 1 85 ? 7.469 -0.608 -3.491 1.00 92.12 85 ILE A O 1
ATOM 695 N N . VAL A 1 86 ? 6.897 -0.257 -1.352 1.00 91.88 86 VAL A N 1
ATOM 696 C CA . VAL A 1 86 ? 7.385 1.117 -1.291 1.00 91.88 86 VAL A CA 1
ATOM 697 C C . VAL A 1 86 ? 8.633 1.162 -0.431 1.00 91.88 86 VAL A C 1
ATOM 699 O O . VAL A 1 86 ? 8.640 0.629 0.675 1.00 91.88 86 VAL A O 1
ATOM 702 N N . HIS A 1 87 ? 9.681 1.828 -0.912 1.00 92.69 87 HIS A N 1
ATOM 703 C CA . HIS A 1 87 ? 10.823 2.148 -0.059 1.00 92.69 87 HIS A CA 1
ATOM 704 C C . HIS A 1 87 ? 10.422 3.273 0.889 1.00 92.69 87 HIS A C 1
ATOM 706 O O . HIS A 1 87 ? 9.901 4.307 0.456 1.00 92.69 87 HIS A O 1
ATOM 712 N N . VAL A 1 88 ? 10.680 3.079 2.175 1.00 90.94 88 VAL A N 1
ATOM 713 C CA . VAL A 1 88 ? 10.398 4.064 3.214 1.00 90.94 88 VAL A CA 1
ATOM 714 C C . VAL A 1 88 ? 11.696 4.431 3.915 1.00 90.94 88 VAL A C 1
ATOM 716 O O . VAL A 1 88 ? 12.587 3.614 4.102 1.00 90.94 88 VAL A O 1
ATOM 719 N N . LYS A 1 89 ? 11.826 5.701 4.290 1.00 89.69 89 LYS A N 1
ATOM 720 C CA . LYS A 1 89 ? 13.031 6.196 4.977 1.00 89.69 89 LYS A CA 1
ATOM 721 C C . LYS A 1 89 ? 13.194 5.625 6.394 1.00 89.69 89 LYS A C 1
ATOM 723 O O . LYS A 1 89 ? 14.299 5.605 6.922 1.00 89.69 89 LYS A O 1
ATOM 728 N N . ASP A 1 90 ? 12.080 5.273 7.029 1.00 87.50 90 ASP A N 1
ATOM 729 C CA . ASP A 1 90 ? 11.973 4.780 8.395 1.00 87.50 90 ASP A CA 1
ATOM 730 C C . ASP A 1 90 ? 10.597 4.121 8.589 1.00 87.50 90 ASP A C 1
ATOM 732 O O . ASP A 1 90 ? 9.666 4.356 7.813 1.00 87.50 90 ASP A O 1
ATOM 736 N N . THR A 1 91 ? 10.471 3.322 9.647 1.00 87.94 91 THR A N 1
ATOM 737 C CA . THR A 1 91 ? 9.232 2.644 10.060 1.00 87.94 91 THR A CA 1
ATOM 738 C C . THR A 1 91 ? 8.446 3.452 11.098 1.00 87.94 91 THR A C 1
ATOM 740 O O . THR A 1 91 ? 7.714 2.913 11.934 1.00 87.94 91 THR A O 1
ATOM 743 N N . ALA A 1 92 ? 8.606 4.782 11.104 1.00 89.06 92 ALA A N 1
ATOM 744 C CA . ALA A 1 92 ? 7.794 5.629 11.964 1.00 89.06 92 ALA A CA 1
ATOM 745 C C . ALA A 1 92 ? 6.351 5.656 11.446 1.00 89.06 92 ALA A C 1
ATOM 747 O O . ALA A 1 92 ? 6.106 5.877 10.259 1.00 89.06 92 ALA A O 1
ATOM 748 N N . SER A 1 93 ? 5.381 5.529 12.351 1.00 89.94 93 SER A N 1
ATOM 749 C CA . SER A 1 93 ? 3.953 5.439 12.021 1.00 89.94 93 SER A CA 1
ATOM 750 C C . SER A 1 93 ? 3.461 6.564 11.103 1.00 89.94 93 SER A C 1
ATOM 752 O O . SER A 1 93 ? 2.666 6.326 10.201 1.00 89.94 93 SER A O 1
ATOM 754 N N . LEU A 1 94 ? 3.961 7.792 11.285 1.00 90.81 94 LEU A N 1
ATOM 755 C CA . LEU A 1 94 ? 3.615 8.927 10.424 1.00 90.81 94 LEU A CA 1
ATOM 756 C C . LEU A 1 94 ? 4.160 8.771 8.996 1.00 90.81 94 LEU A C 1
ATOM 758 O O . LEU A 1 94 ? 3.467 9.106 8.037 1.00 90.81 94 LEU A O 1
ATOM 762 N N . THR A 1 95 ? 5.391 8.276 8.853 1.00 91.38 95 THR A N 1
ATOM 763 C CA . THR A 1 95 ? 6.003 8.003 7.546 1.00 91.38 95 THR A CA 1
ATOM 764 C C . THR A 1 95 ? 5.184 6.957 6.803 1.00 91.38 95 THR A C 1
ATOM 766 O O . THR A 1 95 ? 4.798 7.189 5.659 1.00 91.38 95 THR A O 1
ATOM 769 N N . LEU A 1 96 ? 4.853 5.854 7.475 1.00 92.19 96 LEU A N 1
ATOM 770 C CA . LEU A 1 96 ? 4.067 4.763 6.905 1.00 92.19 96 LEU A CA 1
ATOM 771 C C . LEU A 1 96 ? 2.661 5.229 6.512 1.00 92.19 96 LEU A C 1
ATOM 773 O O . LEU A 1 96 ? 2.252 5.008 5.376 1.00 92.19 96 LEU A O 1
ATOM 777 N N . ASN A 1 97 ? 1.962 5.961 7.391 1.00 93.38 97 ASN A N 1
ATOM 778 C CA . ASN A 1 97 ? 0.630 6.508 7.105 1.00 93.38 97 ASN A CA 1
ATOM 779 C C . ASN A 1 97 ? 0.628 7.362 5.831 1.00 93.38 97 ASN A C 1
ATOM 781 O O . ASN A 1 97 ? -0.162 7.143 4.912 1.00 93.38 97 ASN A O 1
ATOM 785 N N . ASN A 1 98 ? 1.566 8.310 5.752 1.00 94.25 98 ASN A N 1
ATOM 786 C CA . ASN A 1 98 ? 1.685 9.201 4.603 1.00 94.25 98 ASN A CA 1
ATOM 787 C C . ASN A 1 98 ? 1.978 8.427 3.316 1.00 94.25 98 ASN A C 1
ATOM 789 O O . ASN A 1 98 ? 1.429 8.758 2.267 1.00 94.25 98 ASN A O 1
ATOM 793 N N . MET A 1 99 ? 2.824 7.396 3.387 1.00 95.00 99 MET A N 1
ATOM 794 C CA . MET A 1 99 ? 3.154 6.572 2.226 1.00 95.00 99 MET A CA 1
ATOM 795 C C . MET A 1 99 ? 1.971 5.717 1.771 1.00 95.00 99 MET A C 1
ATOM 797 O O . MET A 1 99 ? 1.694 5.683 0.575 1.00 95.00 99 MET A O 1
ATOM 801 N N . ILE A 1 100 ? 1.221 5.110 2.698 1.00 95.06 100 ILE A N 1
ATOM 802 C CA . ILE A 1 100 ? -0.007 4.364 2.382 1.00 95.06 100 ILE A CA 1
ATOM 803 C C . ILE A 1 100 ? -0.997 5.274 1.655 1.00 95.06 100 ILE A C 1
ATOM 805 O O . ILE A 1 100 ? -1.474 4.932 0.575 1.00 95.06 100 ILE A O 1
ATOM 809 N N . PHE A 1 101 ? -1.290 6.455 2.205 1.00 95.44 101 PHE A N 1
ATOM 810 C CA . PHE A 1 101 ? -2.244 7.372 1.581 1.00 95.44 101 PHE A CA 1
ATOM 811 C C . PHE A 1 101 ? -1.746 7.913 0.251 1.00 95.44 101 PHE A C 1
ATOM 813 O O . PHE A 1 101 ? -2.540 8.021 -0.678 1.00 95.44 101 PHE A O 1
ATOM 820 N N . ASN A 1 102 ? -0.453 8.204 0.121 1.00 95.50 102 ASN A N 1
ATOM 821 C CA . ASN A 1 102 ? 0.111 8.624 -1.153 1.00 95.50 102 ASN A CA 1
ATOM 822 C C . ASN A 1 102 ? -0.100 7.553 -2.234 1.00 95.50 102 ASN A C 1
ATOM 824 O O . ASN A 1 102 ? -0.641 7.868 -3.289 1.00 95.50 102 ASN A O 1
ATOM 828 N N . VAL A 1 103 ? 0.234 6.290 -1.949 1.00 94.38 103 VAL A N 1
ATOM 829 C CA . VAL A 1 103 ? 0.034 5.178 -2.893 1.00 94.38 103 VAL A CA 1
ATOM 830 C C . VAL A 1 103 ? -1.446 5.016 -3.253 1.00 94.38 103 VAL A C 1
ATOM 832 O O . VAL A 1 103 ? -1.798 4.945 -4.430 1.00 94.38 103 VAL A O 1
ATOM 835 N N . LEU A 1 104 ? -2.344 5.024 -2.264 1.00 94.06 104 LEU A N 1
ATOM 836 C CA . LEU A 1 104 ? -3.784 4.899 -2.512 1.00 94.06 104 LEU A CA 1
ATOM 837 C C . LEU A 1 104 ? -4.326 6.056 -3.369 1.00 94.06 104 LEU A C 1
ATOM 839 O O . LEU A 1 104 ? -5.028 5.821 -4.355 1.00 94.06 104 LEU A O 1
ATOM 843 N N . LEU A 1 105 ? -3.966 7.300 -3.044 1.00 93.31 105 LEU A N 1
ATOM 844 C CA . LEU A 1 105 ? -4.421 8.490 -3.767 1.00 93.31 105 LEU A CA 1
ATOM 845 C C . LEU A 1 105 ? -3.851 8.563 -5.188 1.00 93.31 105 LEU A C 1
ATOM 847 O O . LEU A 1 105 ? -4.575 8.936 -6.111 1.00 93.31 105 LEU A O 1
ATOM 851 N N . GLN A 1 106 ? -2.591 8.164 -5.394 1.00 92.69 106 GLN A N 1
ATOM 852 C CA . GLN A 1 106 ? -1.974 8.078 -6.724 1.00 92.69 106 GLN A CA 1
ATOM 853 C C . GLN A 1 106 ? -2.752 7.150 -7.662 1.00 92.69 106 GLN A C 1
ATOM 855 O O . GLN A 1 106 ? -2.852 7.416 -8.859 1.00 92.69 106 GLN A O 1
ATOM 860 N N . HIS A 1 107 ? -3.362 6.102 -7.110 1.00 90.31 107 HIS A N 1
ATOM 861 C CA . HIS A 1 107 ? -4.198 5.161 -7.846 1.00 90.31 107 HIS A CA 1
ATOM 862 C C . HIS A 1 107 ? -5.704 5.446 -7.732 1.00 90.31 107 HIS A C 1
ATOM 864 O O . HIS A 1 107 ? -6.518 4.598 -8.091 1.00 90.31 107 HIS A O 1
ATOM 870 N N . SER A 1 108 ? -6.080 6.656 -7.299 1.00 90.75 108 SER A N 1
ATOM 871 C CA . SER A 1 108 ? -7.471 7.129 -7.205 1.00 90.75 108 SER A CA 1
ATOM 872 C C . SER A 1 108 ? -8.372 6.311 -6.270 1.00 90.75 108 SER A C 1
ATOM 874 O O . SER A 1 108 ? -9.588 6.282 -6.454 1.00 90.75 108 SER A O 1
ATOM 876 N N . PHE A 1 109 ? -7.804 5.662 -5.253 1.00 92.06 109 PHE A N 1
ATOM 877 C CA . PHE A 1 109 ? -8.594 5.049 -4.189 1.00 92.06 109 PHE A CA 1
ATOM 878 C C . PHE A 1 109 ? -9.105 6.121 -3.225 1.00 92.06 109 PHE A C 1
ATOM 880 O O . PHE A 1 109 ? -8.339 6.956 -2.741 1.00 92.06 109 PHE A O 1
ATOM 887 N N . ASP A 1 110 ? -10.390 6.050 -2.881 1.00 92.94 110 ASP A N 1
ATOM 888 C CA . ASP A 1 110 ? -10.933 6.827 -1.771 1.00 92.94 110 ASP A CA 1
ATOM 889 C C . ASP A 1 110 ? -10.538 6.175 -0.438 1.00 92.94 110 ASP A C 1
ATOM 891 O O . ASP A 1 110 ? -10.967 5.066 -0.104 1.00 92.94 110 ASP A O 1
ATOM 895 N N . ILE A 1 111 ? -9.739 6.882 0.360 1.00 92.94 111 ILE A N 1
ATOM 896 C CA . ILE A 1 111 ? -9.327 6.436 1.697 1.00 92.94 111 ILE A CA 1
ATOM 897 C C . ILE A 1 111 ? -10.526 6.220 2.639 1.00 92.94 111 ILE A C 1
ATOM 899 O O . ILE A 1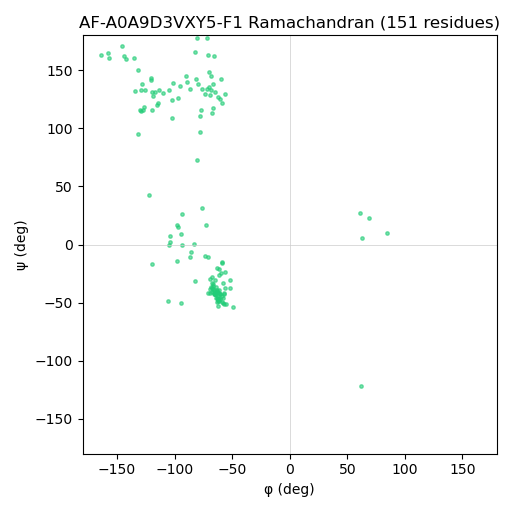 111 ? -10.453 5.400 3.555 1.00 92.94 111 ILE A O 1
ATOM 903 N N . GLN A 1 112 ? -11.668 6.875 2.394 1.00 94.44 112 GLN A N 1
ATOM 904 C CA . GLN A 1 112 ? -12.901 6.684 3.169 1.00 94.44 112 GLN A CA 1
ATOM 905 C C . GLN A 1 112 ? -13.562 5.317 2.914 1.00 94.44 112 GLN A C 1
ATOM 907 O O . GLN A 1 112 ? -14.475 4.906 3.645 1.00 94.44 112 GLN A O 1
ATOM 912 N N . ASN A 1 113 ? -13.099 4.576 1.902 1.00 94.94 113 ASN A N 1
ATOM 913 C CA . ASN A 1 113 ? -13.548 3.216 1.621 1.00 94.94 113 ASN A CA 1
ATOM 914 C C . ASN A 1 113 ? -12.798 2.130 2.400 1.00 94.94 113 ASN A C 1
ATOM 916 O O . ASN A 1 113 ? -13.256 0.980 2.400 1.00 94.94 113 ASN A O 1
ATOM 920 N N . ILE A 1 114 ? -11.745 2.483 3.141 1.00 95.81 114 ILE A N 1
ATOM 921 C CA . ILE A 1 114 ? -11.063 1.565 4.057 1.00 95.81 114 ILE A CA 1
ATOM 922 C C . ILE A 1 114 ? -12.027 1.159 5.191 1.00 95.81 114 ILE A C 1
ATOM 924 O O . ILE A 1 114 ? -12.709 1.990 5.793 1.00 95.81 114 ILE A O 1
ATOM 928 N N . ARG A 1 115 ? -12.128 -0.146 5.468 1.00 95.44 115 ARG A N 1
ATOM 929 C CA . ARG A 1 115 ? -12.992 -0.734 6.517 1.00 95.44 115 ARG A CA 1
ATOM 930 C C . ARG A 1 115 ? -12.243 -1.504 7.581 1.00 95.44 115 ARG A C 1
ATOM 932 O O . ARG A 1 115 ? -12.786 -1.766 8.650 1.00 95.44 115 ARG A O 1
ATOM 939 N N . SER A 1 116 ? -11.005 -1.855 7.295 1.00 93.81 116 SER A N 1
ATOM 940 C CA . SER A 1 116 ? -10.106 -2.347 8.313 1.00 93.81 116 SER A CA 1
ATOM 941 C C . SER A 1 116 ? -8.660 -2.169 7.885 1.00 93.81 116 SER A C 1
ATOM 943 O O . SER A 1 116 ? -8.364 -1.896 6.718 1.00 93.81 116 SER A O 1
ATOM 945 N N . GLN A 1 117 ? -7.784 -2.291 8.867 1.00 92.56 117 GLN A N 1
ATOM 946 C CA . GLN A 1 117 ? -6.345 -2.198 8.723 1.00 92.56 117 GLN A CA 1
ATOM 947 C C . GLN A 1 117 ? -5.694 -3.346 9.493 1.00 92.56 117 GLN A C 1
ATOM 949 O O . GLN A 1 117 ? -6.071 -3.608 10.637 1.00 92.56 117 GLN A O 1
ATOM 954 N N . GLY A 1 118 ? -4.756 -4.048 8.862 1.00 90.69 118 GLY A N 1
ATOM 955 C CA . GLY A 1 118 ? -4.059 -5.180 9.458 1.00 90.69 118 GLY A CA 1
ATOM 956 C C . GLY A 1 118 ? -2.549 -5.073 9.332 1.00 90.69 118 GLY A C 1
ATOM 957 O O . GLY A 1 118 ? -2.037 -4.799 8.251 1.00 90.69 118 GLY A O 1
ATOM 958 N N . TYR A 1 119 ? -1.868 -5.321 10.447 1.00 85.38 119 TYR A N 1
ATOM 959 C CA . TYR A 1 119 ? -0.419 -5.200 10.592 1.00 85.38 119 TYR A CA 1
ATOM 960 C C . TYR A 1 119 ? 0.152 -6.405 11.332 1.00 85.38 119 TYR A C 1
ATOM 962 O O . TYR A 1 119 ? -0.582 -7.106 12.054 1.00 85.38 119 TYR A O 1
ATOM 970 N N . ASP A 1 120 ? 1.458 -6.612 11.183 1.00 73.38 120 ASP A N 1
ATOM 971 C CA . ASP A 1 120 ? 2.217 -7.413 12.129 1.00 73.38 120 ASP A CA 1
ATOM 972 C C . ASP A 1 120 ? 2.243 -6.712 13.507 1.00 73.38 120 ASP A C 1
ATOM 974 O O . ASP A 1 120 ? 1.880 -5.545 13.669 1.00 73.38 120 ASP A O 1
ATOM 978 N N . GLY A 1 121 ? 2.565 -7.452 14.563 1.00 64.25 121 GLY A N 1
ATOM 979 C CA . GLY A 1 121 ? 2.513 -6.930 15.932 1.00 64.25 121 GLY A CA 1
ATOM 980 C C . GLY A 1 121 ? 3.631 -5.938 16.281 1.00 64.25 121 GLY A C 1
ATOM 981 O O . GLY A 1 121 ? 3.891 -5.754 17.472 1.00 64.25 121 GLY A O 1
ATOM 982 N N . ALA A 1 122 ? 4.337 -5.358 15.302 1.00 67.19 122 ALA A N 1
ATOM 983 C CA . ALA A 1 122 ? 5.451 -4.450 15.543 1.00 67.19 122 ALA A CA 1
ATOM 984 C C . ALA A 1 122 ? 5.001 -3.229 16.359 1.00 67.19 122 ALA A C 1
ATOM 986 O O . ALA A 1 122 ? 3.911 -2.701 16.166 1.00 67.19 122 ALA A O 1
ATOM 987 N N . SER A 1 123 ? 5.839 -2.745 17.283 1.00 61.38 123 SER A N 1
ATOM 988 C CA . SER A 1 123 ? 5.456 -1.742 18.297 1.00 61.38 123 SER A CA 1
ATOM 989 C C . SER A 1 123 ? 4.883 -0.435 17.737 1.00 61.38 123 SER A C 1
ATOM 991 O O . SER A 1 123 ? 4.148 0.260 18.438 1.00 61.38 123 SER A O 1
ATOM 993 N N . ASN A 1 124 ? 5.205 -0.099 16.488 1.00 63.75 124 ASN A N 1
ATOM 994 C CA . ASN A 1 124 ? 4.806 1.153 15.844 1.00 63.75 124 ASN A CA 1
ATOM 995 C C . ASN A 1 124 ? 3.420 1.059 15.171 1.00 63.75 124 ASN A C 1
ATOM 997 O O . ASN A 1 124 ? 2.841 2.081 14.788 1.00 63.75 124 ASN A O 1
ATOM 1001 N N . MET A 1 125 ? 2.864 -0.150 15.056 1.00 67.75 125 MET A N 1
ATOM 1002 C CA . MET A 1 125 ? 1.664 -0.436 14.271 1.00 67.75 125 MET A CA 1
ATOM 1003 C C . MET A 1 125 ? 0.358 -0.395 15.093 1.00 67.75 125 MET A C 1
ATOM 1005 O O . MET A 1 125 ? -0.548 0.346 14.702 1.00 67.75 125 MET A O 1
ATOM 1009 N N . PRO A 1 126 ? 0.237 -1.069 16.260 1.00 61.19 126 PRO A N 1
ATOM 1010 C CA . PRO A 1 126 ? -0.999 -1.118 17.047 1.00 61.19 126 PRO A CA 1
ATOM 1011 C C . PRO A 1 126 ? -1.076 -0.057 18.162 1.00 61.19 126 PRO A C 1
ATOM 1013 O O . PRO A 1 126 ? -1.939 -0.136 19.035 1.00 61.19 126 PRO A O 1
ATOM 1016 N N . GLY A 1 127 ? -0.150 0.909 18.203 1.00 68.75 127 GLY A N 1
ATOM 1017 C CA . GLY A 1 127 ? -0.105 1.921 19.262 1.00 68.75 127 GLY A CA 1
ATOM 1018 C C . GLY A 1 127 ? -1.380 2.774 19.324 1.00 68.75 127 GLY A C 1
ATOM 1019 O O . GLY A 1 127 ? -1.754 3.411 18.341 1.00 68.75 127 GLY A O 1
ATOM 1020 N N . GLU A 1 128 ? -2.015 2.828 20.500 1.00 58.34 128 GLU A N 1
ATOM 1021 C CA . GLU A 1 128 ? -3.271 3.564 20.748 1.00 58.34 128 GLU A CA 1
ATOM 1022 C C . GLU A 1 128 ? -3.114 5.087 20.586 1.00 58.34 128 GLU A C 1
ATOM 1024 O O . GLU A 1 128 ? -4.038 5.775 20.156 1.00 58.34 128 GLU A O 1
ATOM 1029 N N . PHE A 1 129 ? -1.918 5.611 20.869 1.00 59.00 129 PHE A N 1
ATOM 1030 C CA . PHE A 1 129 ? -1.576 7.025 20.735 1.00 59.00 129 PHE A CA 1
ATOM 1031 C C . PHE A 1 129 ? -0.431 7.177 19.733 1.00 59.00 129 PHE A C 1
ATOM 1033 O O . PHE A 1 129 ? 0.677 6.706 19.979 1.00 59.00 129 PHE A O 1
ATOM 1040 N N . ASN A 1 130 ? -0.698 7.841 18.605 1.00 72.94 130 ASN A N 1
ATOM 1041 C CA . ASN A 1 130 ? 0.256 8.104 17.515 1.00 72.94 130 ASN A CA 1
ATOM 1042 C C . ASN A 1 130 ? 0.821 6.867 16.784 1.00 72.94 130 ASN A C 1
ATOM 1044 O O . ASN A 1 130 ? 1.681 7.035 15.921 1.00 72.94 130 ASN A O 1
ATOM 1048 N N . GLY A 1 131 ? 0.347 5.653 17.088 1.00 84.38 131 GLY A N 1
ATOM 1049 C CA . GLY A 1 131 ? 0.645 4.464 16.287 1.00 84.38 131 GLY A CA 1
ATOM 1050 C C . GLY A 1 131 ? -0.066 4.505 14.935 1.00 84.38 131 GLY A C 1
ATOM 1051 O O . GLY A 1 131 ? -1.018 5.271 14.752 1.00 84.38 131 GLY A O 1
ATOM 1052 N N . LEU A 1 132 ? 0.376 3.676 13.982 1.00 86.31 132 LEU A N 1
ATOM 1053 C CA . LEU A 1 132 ? -0.177 3.687 12.620 1.00 86.31 132 LEU A CA 1
ATOM 1054 C C . LEU A 1 132 ? -1.691 3.445 12.635 1.00 86.31 132 LEU A C 1
ATOM 1056 O O . LEU A 1 132 ? -2.440 4.164 11.973 1.00 86.31 132 LEU A O 1
ATOM 1060 N N . GLN A 1 133 ? -2.137 2.511 13.481 1.00 89.44 133 GLN A N 1
ATOM 1061 C CA . GLN A 1 133 ? -3.547 2.259 13.748 1.00 89.44 133 GLN A CA 1
ATOM 1062 C C . GLN A 1 133 ? -4.327 3.538 14.068 1.00 89.44 133 GLN A C 1
ATOM 1064 O O . GLN A 1 133 ? -5.372 3.794 13.464 1.00 89.44 133 GLN A O 1
ATOM 1069 N N . ALA A 1 134 ? -3.851 4.310 15.047 1.00 88.94 134 ALA A N 1
ATOM 1070 C CA . ALA A 1 134 ? -4.532 5.507 15.523 1.00 88.94 134 ALA A CA 1
ATOM 1071 C C . ALA A 1 134 ? -4.571 6.596 14.444 1.00 88.94 134 ALA A C 1
ATOM 1073 O O . ALA A 1 134 ? -5.593 7.259 14.281 1.00 88.94 134 ALA A O 1
ATOM 1074 N N . LEU A 1 135 ? -3.483 6.750 13.682 1.00 92.31 135 LEU A N 1
ATOM 1075 C CA . LEU A 1 135 ? -3.400 7.717 12.587 1.00 92.31 135 LEU A CA 1
ATOM 1076 C C . LEU A 1 135 ? -4.428 7.410 11.493 1.00 92.31 135 LEU A C 1
ATOM 1078 O O . LEU A 1 135 ? -5.265 8.259 11.194 1.00 92.31 135 LEU A O 1
ATOM 1082 N N . ILE A 1 136 ? -4.455 6.177 10.981 1.00 91.75 136 ILE A N 1
ATOM 1083 C CA . ILE A 1 136 ? -5.422 5.797 9.943 1.00 91.75 136 ILE A CA 1
ATOM 1084 C C . ILE A 1 136 ? -6.858 5.869 10.463 1.00 91.75 136 ILE A C 1
ATOM 1086 O O . ILE A 1 136 ? -7.751 6.271 9.723 1.00 91.75 136 ILE A O 1
ATOM 1090 N N . LEU A 1 137 ? -7.106 5.519 11.729 1.00 92.00 137 LEU A N 1
ATOM 1091 C CA . LEU A 1 137 ? -8.449 5.598 12.306 1.00 92.00 137 LEU A CA 1
ATOM 1092 C C . LEU A 1 137 ? -8.945 7.049 12.446 1.00 92.00 137 LEU A C 1
ATOM 1094 O 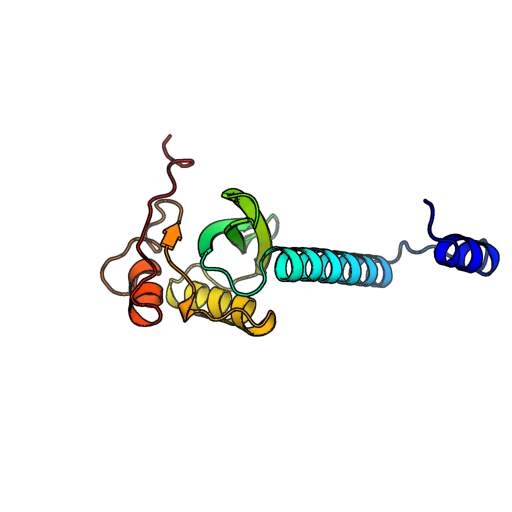O . LEU A 1 137 ? -10.144 7.302 12.298 1.00 92.00 137 LEU A O 1
ATOM 1098 N N . ASN A 1 138 ? -8.043 8.001 12.707 1.00 92.38 138 ASN A N 1
ATOM 1099 C CA . ASN A 1 138 ? -8.377 9.425 12.764 1.00 92.38 138 ASN A CA 1
ATOM 1100 C C . ASN A 1 138 ? -8.808 9.965 11.393 1.00 92.38 138 ASN A C 1
ATOM 1102 O O . ASN A 1 138 ? -9.783 10.717 11.318 1.00 92.38 138 ASN A O 1
ATOM 1106 N N . ASP A 1 139 ? -8.128 9.544 10.326 1.00 91.06 139 ASP A N 1
ATOM 1107 C CA . ASP A 1 139 ? -8.416 9.974 8.953 1.00 91.06 139 ASP A CA 1
ATOM 1108 C C . ASP A 1 139 ? -9.575 9.181 8.312 1.00 91.06 139 ASP A C 1
ATOM 1110 O O . ASP A 1 139 ? -10.361 9.719 7.526 1.00 91.06 139 ASP A O 1
ATOM 1114 N N . CYS A 1 140 ? -9.739 7.910 8.688 1.00 92.31 140 CYS A N 1
ATOM 1115 C CA . CYS A 1 140 ? -10.803 7.018 8.239 1.00 92.31 140 CYS A CA 1
ATOM 1116 C C . CYS A 1 140 ? -11.461 6.304 9.429 1.00 92.31 140 CYS A C 1
ATOM 1118 O O . CYS A 1 140 ? -11.052 5.228 9.867 1.00 92.31 140 CYS A O 1
ATOM 1120 N N . ARG A 1 141 ? -12.571 6.874 9.913 1.00 91.31 141 ARG A N 1
ATOM 1121 C CA . ARG A 1 141 ? -13.284 6.425 11.130 1.00 91.31 141 ARG A CA 1
ATOM 1122 C C . ARG A 1 141 ? -13.786 4.980 11.105 1.00 91.31 141 ARG A C 1
ATOM 1124 O O . ARG A 1 141 ? -14.177 4.454 12.144 1.00 91.31 141 ARG A O 1
ATOM 1131 N N . TYR A 1 142 ? -13.838 4.362 9.929 1.00 92.19 142 TYR A N 1
ATOM 1132 C CA . TYR A 1 142 ? -14.304 2.990 9.754 1.00 92.19 142 TYR A CA 1
ATOM 1133 C C . TYR A 1 142 ? -13.169 1.992 9.525 1.00 92.19 142 TYR A C 1
ATOM 1135 O O . TYR A 1 142 ? -13.466 0.820 9.340 1.00 92.19 142 TYR A O 1
ATOM 1143 N N . ALA A 1 143 ? -11.903 2.415 9.539 1.00 93.50 143 ALA A N 1
ATOM 1144 C CA . ALA A 1 143 ? -10.744 1.547 9.361 1.00 93.50 143 ALA A CA 1
ATOM 1145 C C . ALA A 1 143 ? -10.385 0.816 10.669 1.00 93.50 143 ALA A C 1
ATOM 1147 O O . ALA A 1 143 ? -9.404 1.135 11.343 1.00 93.50 143 ALA A O 1
ATOM 1148 N N . TYR A 1 144 ? -11.194 -0.171 11.055 1.00 90.50 144 TYR A N 1
ATOM 1149 C CA . TYR A 1 144 ? -10.974 -0.928 12.291 1.00 90.50 144 TYR A CA 1
ATOM 1150 C C . TYR A 1 144 ? -9.698 -1.772 12.242 1.00 90.50 144 TYR A C 1
ATOM 1152 O O . TYR A 1 144 ? -9.414 -2.436 11.249 1.00 90.50 144 TYR A O 1
ATOM 1160 N N . TYR A 1 145 ? -8.940 -1.784 13.333 1.00 87.38 145 TYR A N 1
ATOM 1161 C CA . TYR A 1 145 ? -7.746 -2.616 13.426 1.00 87.38 145 TYR A CA 1
ATOM 1162 C C . TYR A 1 145 ? -8.088 -4.100 13.553 1.00 87.38 145 TYR A C 1
ATOM 1164 O O . TYR A 1 145 ? -8.933 -4.492 14.361 1.00 87.38 145 TYR A O 1
ATOM 1172 N N . VAL A 1 146 ? -7.397 -4.920 12.767 1.00 84.25 146 VAL A N 1
ATOM 1173 C CA . VAL A 1 146 ? -7.451 -6.378 12.811 1.00 84.25 146 VAL A CA 1
ATOM 1174 C C . VAL A 1 146 ? -6.023 -6.889 12.897 1.00 84.25 146 VAL A C 1
ATOM 1176 O O . VAL A 1 146 ? -5.245 -6.740 11.961 1.00 84.25 146 VAL A O 1
ATOM 1179 N N . HIS A 1 147 ? -5.671 -7.529 14.008 1.00 79.19 147 HIS A N 1
ATOM 1180 C CA . HIS A 1 147 ? -4.341 -8.109 14.149 1.00 79.19 147 HIS A CA 1
ATOM 1181 C C . HIS A 1 147 ? -4.120 -9.206 13.098 1.00 79.19 147 HIS A C 1
ATOM 1183 O O . HIS A 1 147 ? -4.914 -10.148 12.989 1.00 79.19 147 HIS A O 1
ATOM 1189 N N . TYR A 1 148 ? -3.025 -9.108 12.341 1.00 71.94 148 TYR A N 1
ATOM 1190 C CA . TYR A 1 148 ? -2.647 -10.148 11.397 1.00 71.94 148 TYR A CA 1
ATOM 1191 C C . TYR A 1 148 ? -1.998 -11.339 12.123 1.00 71.94 148 TYR A C 1
ATOM 1193 O O . TYR A 1 148 ? -0.901 -11.247 12.669 1.00 71.94 148 TYR A O 1
ATOM 1201 N N . PHE A 1 149 ? -2.702 -12.474 12.158 1.00 64.62 149 PHE A N 1
ATOM 1202 C CA . PHE A 1 149 ? -2.311 -13.659 12.935 1.00 64.62 149 PHE A CA 1
ATOM 1203 C C . PHE A 1 149 ? -1.133 -14.453 12.354 1.00 64.62 149 PHE A C 1
ATOM 1205 O O . PHE A 1 149 ? -0.625 -15.339 13.041 1.00 64.62 149 PHE A O 1
ATOM 1212 N N . ALA A 1 150 ? -0.688 -14.161 11.127 1.00 60.44 150 ALA A N 1
ATOM 1213 C CA . ALA A 1 150 ? 0.393 -14.907 10.476 1.00 60.44 150 ALA A CA 1
ATOM 1214 C C . ALA A 1 150 ? 1.741 -14.803 11.219 1.00 60.44 150 ALA A C 1
ATOM 1216 O O . ALA A 1 150 ? 2.585 -15.677 11.057 1.00 60.44 150 ALA A O 1
ATOM 1217 N N . HIS A 1 151 ? 1.912 -13.789 12.076 1.00 53.41 151 HIS A N 1
ATOM 1218 C CA . HIS A 1 151 ? 3.124 -13.567 12.874 1.00 53.41 151 HIS A CA 1
ATOM 1219 C C . HIS A 1 151 ? 3.027 -14.113 14.309 1.00 53.41 151 HIS A C 1
ATOM 1221 O O . HIS A 1 151 ? 3.844 -13.765 15.161 1.00 53.41 151 HIS A O 1
ATOM 1227 N N . ARG A 1 152 ? 2.045 -14.975 14.615 1.00 47.41 152 ARG A N 1
ATOM 1228 C CA . ARG A 1 152 ? 2.077 -15.752 15.863 1.00 47.41 152 ARG A CA 1
ATOM 1229 C C . ARG A 1 152 ? 3.048 -16.923 15.706 1.00 47.41 152 ARG A C 1
ATOM 1231 O O . ARG A 1 152 ? 2.669 -17.956 15.160 1.00 47.41 152 ARG A O 1
ATOM 1238 N N . LEU A 1 153 ? 4.279 -16.728 16.178 1.00 43.97 153 LEU A N 1
ATOM 1239 C CA . LEU A 1 153 ? 5.214 -17.813 16.499 1.00 43.97 153 LEU A CA 1
ATOM 1240 C C . LEU A 1 153 ? 4.709 -18.633 17.695 1.00 43.97 153 LEU A C 1
ATOM 1242 O O . LEU A 1 153 ? 4.116 -18.029 18.623 1.00 43.97 153 LEU A O 1
#

Radius of gyration: 18.95 Å; Cα contacts (8 Å, |Δi|>4): 220; chains: 1; bounding box: 40×28×58 Å

Mean predicted aligned error: 7.41 Å

Foldseek 3Di:
DPDVVVVVCVVPDDPPDDCPDPVSVVVVVVVVLVVLLVVVCVQCPQAAWEWEKEWDADPVRFIKIWIWIWGAGPVRDIDIDGRDIDTFRDPALVRVLVVVVVSCVVSPHDLLSYQEYEYEPPPQDPDCPRRNQVVSCVVHVRHHYDYDCPPPD

Organism: NCBI:txid47602

Secondary structure (DSSP, 8-state):
---HHHHHHHHHS-TT--TTSHHHHHHHHHHHHHHHHHHHHHHHTT--EEEEEEEEE-TTS-EEEEEEEEEE-TTS-EEEEEEEEEEES---HHHHHHHHHHHHHHTT--GGGEEEEEE-S-TTSS-TTTSHHHHHHHH-TT-EEEE-GGG--